Protein AF-D8PG49-F1 (afdb_monomer_lite)

Structure (mmCIF, N/CA/C/O backbone):
data_AF-D8PG49-F1
#
_entry.id   AF-D8PG49-F1
#
loop_
_atom_site.group_PDB
_atom_site.id
_atom_site.type_symbol
_atom_site.label_atom_id
_atom_site.label_alt_id
_atom_site.label_comp_id
_atom_site.label_asym_id
_atom_site.label_entity_id
_atom_site.label_seq_id
_atom_site.pdbx_PDB_ins_code
_atom_site.Cartn_x
_atom_site.Cartn_y
_atom_site.Cartn_z
_atom_site.occupancy
_atom_site.B_iso_or_equiv
_atom_site.auth_seq_id
_atom_site.auth_comp_id
_atom_site.auth_asym_id
_atom_site.auth_atom_id
_atom_site.pdbx_PDB_model_num
ATOM 1 N N . MET A 1 1 ? 15.898 -54.207 32.811 1.00 29.69 1 MET A N 1
ATOM 2 C CA . MET A 1 1 ? 17.331 -54.417 32.513 1.00 29.69 1 MET A CA 1
ATOM 3 C C . MET A 1 1 ? 17.549 -55.896 32.217 1.00 29.69 1 MET A C 1
ATOM 5 O O . MET A 1 1 ? 16.912 -56.678 32.914 1.00 29.69 1 MET A O 1
ATOM 9 N N . PRO A 1 2 ? 18.469 -56.284 31.320 1.00 46.81 2 PRO A N 1
ATOM 10 C CA . PRO A 1 2 ? 19.062 -55.470 30.257 1.00 46.81 2 PRO A CA 1
ATOM 11 C C . PRO A 1 2 ? 19.351 -56.267 28.953 1.00 46.81 2 PRO A C 1
ATOM 13 O O . PRO A 1 2 ? 18.958 -57.418 28.811 1.00 46.81 2 PRO A O 1
ATOM 16 N N . GLU A 1 3 ? 20.056 -55.586 28.048 1.00 36.44 3 GLU A N 1
ATOM 17 C CA . GLU A 1 3 ? 20.974 -56.108 27.024 1.00 36.44 3 GLU A CA 1
ATOM 18 C C . GLU A 1 3 ? 20.417 -56.816 25.783 1.00 36.44 3 GLU A C 1
ATOM 20 O O . GLU A 1 3 ? 20.127 -58.006 25.768 1.00 36.44 3 GLU A O 1
ATOM 25 N N . ASN A 1 4 ? 20.468 -56.089 24.664 1.00 38.06 4 ASN A N 1
ATOM 26 C CA . ASN A 1 4 ? 21.269 -56.596 23.555 1.00 38.06 4 ASN A CA 1
ATOM 27 C C . ASN A 1 4 ? 21.994 -55.425 22.872 1.00 38.06 4 ASN A C 1
ATOM 29 O O . ASN A 1 4 ? 21.486 -54.794 21.944 1.00 38.06 4 ASN A O 1
ATOM 33 N N . GLU A 1 5 ? 23.160 -55.091 23.422 1.00 40.66 5 GLU A N 1
ATOM 34 C CA . GLU A 1 5 ? 24.212 -54.372 22.712 1.00 40.66 5 GLU A CA 1
ATOM 35 C C . GLU A 1 5 ? 24.884 -55.303 21.679 1.00 40.66 5 GLU A C 1
ATOM 37 O O . GLU A 1 5 ? 24.758 -56.523 21.735 1.00 40.66 5 GLU A O 1
ATOM 42 N N . TYR A 1 6 ? 25.677 -54.696 20.795 1.00 41.16 6 TYR A N 1
ATOM 43 C CA . TYR A 1 6 ? 26.680 -55.316 19.920 1.00 41.16 6 TYR A CA 1
ATOM 44 C C . TYR A 1 6 ? 26.185 -55.932 18.603 1.00 41.16 6 TYR A C 1
ATOM 46 O O . TYR A 1 6 ? 26.089 -57.141 18.424 1.00 41.16 6 TYR A O 1
ATOM 54 N N . ASN A 1 7 ? 26.079 -55.073 17.585 1.00 38.53 7 ASN A N 1
ATOM 55 C CA . ASN A 1 7 ? 26.964 -55.270 16.432 1.00 38.53 7 ASN A CA 1
ATOM 56 C C . ASN A 1 7 ? 27.264 -53.946 15.719 1.00 38.53 7 ASN A C 1
ATOM 58 O O . ASN A 1 7 ? 26.751 -53.618 14.652 1.00 38.53 7 ASN A O 1
ATOM 62 N N . VAL A 1 8 ? 28.138 -53.175 16.359 1.00 43.28 8 VAL A N 1
ATOM 63 C CA . VAL A 1 8 ? 29.007 -52.220 15.681 1.00 43.28 8 VAL A CA 1
ATOM 64 C C . VAL A 1 8 ? 30.198 -52.984 15.098 1.00 43.28 8 VAL A C 1
ATOM 66 O O . VAL A 1 8 ? 30.872 -53.723 15.808 1.00 43.28 8 VAL A O 1
ATOM 69 N N . THR A 1 9 ? 30.519 -52.673 13.841 1.00 39.16 9 THR A N 1
ATOM 70 C CA . THR A 1 9 ? 31.827 -52.881 13.187 1.00 39.16 9 THR A CA 1
ATOM 71 C C . THR A 1 9 ? 32.054 -54.211 12.457 1.00 39.16 9 THR A C 1
ATOM 73 O O . THR A 1 9 ? 32.678 -55.127 12.974 1.00 39.16 9 THR A O 1
ATOM 76 N N . ALA A 1 10 ? 31.720 -54.238 11.162 1.00 40.62 10 ALA A N 1
ATOM 77 C CA . ALA A 1 10 ? 32.520 -54.958 10.165 1.00 40.62 10 ALA A CA 1
ATOM 78 C C . ALA A 1 10 ? 32.359 -54.337 8.763 1.00 40.62 10 ALA A C 1
ATOM 80 O O . ALA A 1 10 ? 31.563 -54.764 7.938 1.00 40.62 10 ALA A O 1
ATOM 81 N N . LEU A 1 11 ? 33.144 -53.283 8.529 1.00 43.88 11 LEU A N 1
ATOM 82 C CA . LEU A 1 11 ? 33.987 -53.123 7.338 1.00 43.88 11 LEU A CA 1
ATOM 83 C C . LEU A 1 11 ? 33.360 -53.439 5.967 1.00 43.88 11 LEU A C 1
ATOM 85 O O . LEU A 1 11 ? 33.759 -54.374 5.281 1.00 43.88 11 LEU A O 1
ATOM 89 N N . GLY A 1 12 ? 32.502 -52.537 5.496 1.00 37.47 12 GLY A N 1
ATOM 90 C CA . GLY A 1 12 ? 32.285 -52.300 4.069 1.00 37.47 12 GLY A CA 1
ATOM 91 C C . GLY A 1 12 ? 32.915 -50.972 3.659 1.00 37.47 12 GLY A C 1
ATOM 92 O O . GLY A 1 12 ? 32.223 -49.963 3.565 1.00 37.47 12 GLY A O 1
ATOM 93 N N . ARG A 1 13 ? 34.239 -50.946 3.450 1.00 58.00 13 ARG A N 1
ATOM 94 C CA . ARG A 1 13 ? 34.941 -49.821 2.807 1.00 58.00 13 ARG A CA 1
ATOM 95 C C . ARG A 1 13 ? 34.454 -49.716 1.359 1.00 58.00 13 ARG A C 1
ATOM 97 O O . ARG A 1 13 ? 35.063 -50.290 0.465 1.00 58.00 13 ARG A O 1
ATOM 104 N N . MET A 1 14 ? 33.382 -48.973 1.119 1.00 38.59 14 MET A N 1
ATOM 105 C CA . MET A 1 14 ? 33.038 -48.489 -0.215 1.00 38.59 14 MET A CA 1
ATOM 106 C C . MET A 1 14 ? 33.053 -46.973 -0.184 1.00 38.59 14 MET A C 1
ATOM 108 O O . MET A 1 14 ? 32.081 -46.310 0.156 1.00 38.59 14 MET A O 1
ATOM 112 N N . SER A 1 15 ? 34.250 -46.467 -0.481 1.00 48.47 15 SER A N 1
ATOM 113 C CA . SER A 1 15 ? 34.530 -45.220 -1.176 1.00 48.47 15 SER A CA 1
ATOM 114 C C . SER A 1 15 ? 33.275 -44.440 -1.560 1.00 48.47 15 SER A C 1
ATOM 116 O O . SER A 1 15 ? 32.739 -44.608 -2.656 1.00 48.47 15 SER A O 1
ATOM 118 N N . VAL A 1 16 ? 32.850 -43.527 -0.685 1.00 44.00 16 VAL A N 1
ATOM 119 C CA . VAL A 1 16 ? 32.060 -42.383 -1.130 1.00 44.00 16 VAL A CA 1
ATOM 120 C C . VAL A 1 16 ? 33.035 -41.523 -1.917 1.00 44.00 16 VAL A C 1
ATOM 122 O O . VAL A 1 16 ? 33.786 -40.710 -1.381 1.00 44.00 16 VAL A O 1
ATOM 125 N N . PHE A 1 17 ? 33.101 -41.852 -3.204 1.00 41.12 17 PHE A N 1
ATOM 126 C CA . PHE A 1 17 ? 33.765 -41.101 -4.244 1.00 41.12 17 PHE A CA 1
ATOM 127 C C . PHE A 1 17 ? 33.484 -39.623 -4.004 1.00 41.12 17 PHE A C 1
ATOM 129 O O . PHE A 1 17 ? 32.327 -39.211 -3.911 1.00 41.12 17 PHE A O 1
ATOM 136 N N . HIS A 1 18 ? 34.557 -38.841 -3.902 1.00 43.06 18 HIS A N 1
ATOM 137 C CA . HIS A 1 18 ? 34.507 -37.401 -4.059 1.00 43.06 18 HIS A CA 1
ATOM 138 C C . HIS A 1 18 ? 33.532 -37.061 -5.195 1.00 43.06 18 HIS A C 1
ATOM 140 O O . HIS A 1 18 ? 33.860 -37.249 -6.368 1.00 43.06 18 HIS A O 1
ATOM 146 N N . LEU A 1 19 ? 32.379 -36.470 -4.874 1.00 37.72 19 LEU A N 1
ATOM 147 C CA . LEU A 1 19 ? 31.719 -35.566 -5.808 1.00 37.72 19 LEU A CA 1
ATOM 148 C C . LEU A 1 19 ? 32.550 -34.278 -5.827 1.00 37.72 19 LEU A C 1
ATOM 150 O O . LEU A 1 19 ? 32.159 -33.212 -5.363 1.00 37.72 19 LEU A O 1
ATOM 154 N N . THR A 1 20 ? 33.751 -34.401 -6.393 1.00 43.06 20 THR A N 1
ATOM 155 C CA . THR A 1 20 ? 34.350 -33.318 -7.150 1.00 43.06 20 THR A CA 1
ATOM 156 C C . THR A 1 20 ? 33.349 -33.035 -8.260 1.00 43.06 20 THR A C 1
ATOM 158 O O . THR A 1 20 ? 33.280 -33.724 -9.278 1.00 43.06 20 THR A O 1
ATOM 161 N N . THR A 1 21 ? 32.475 -32.063 -7.999 1.00 44.91 21 THR A N 1
ATOM 162 C CA . THR A 1 21 ? 31.732 -31.359 -9.031 1.00 44.91 21 THR A CA 1
ATOM 163 C C . THR A 1 21 ? 32.772 -30.931 -10.046 1.00 44.91 21 THR A C 1
ATOM 165 O O . THR A 1 21 ? 33.519 -29.977 -9.822 1.00 44.91 21 THR A O 1
ATOM 168 N N . LYS A 1 22 ? 32.864 -31.702 -11.132 1.00 48.72 22 LYS A N 1
ATOM 169 C CA . LYS A 1 22 ? 33.692 -31.435 -12.297 1.00 48.72 22 LYS A CA 1
ATOM 170 C C . LYS A 1 22 ? 33.253 -30.074 -12.812 1.00 48.72 22 LYS A C 1
ATOM 172 O O . LYS A 1 22 ? 32.282 -29.949 -13.553 1.00 48.72 22 LYS A O 1
ATOM 177 N N . ARG A 1 23 ? 33.921 -29.034 -12.317 1.00 51.91 23 ARG A N 1
ATOM 178 C CA . ARG A 1 23 ? 33.682 -27.637 -12.651 1.00 51.91 23 ARG A CA 1
ATOM 179 C C . ARG A 1 23 ? 34.105 -27.502 -14.105 1.00 51.91 23 ARG A C 1
ATOM 181 O O . ARG A 1 23 ? 35.280 -27.325 -14.405 1.00 51.91 23 ARG A O 1
ATOM 188 N N . SER A 1 24 ? 33.155 -27.716 -15.012 1.00 49.94 24 SER A N 1
ATOM 189 C CA . SER A 1 24 ? 33.372 -27.620 -1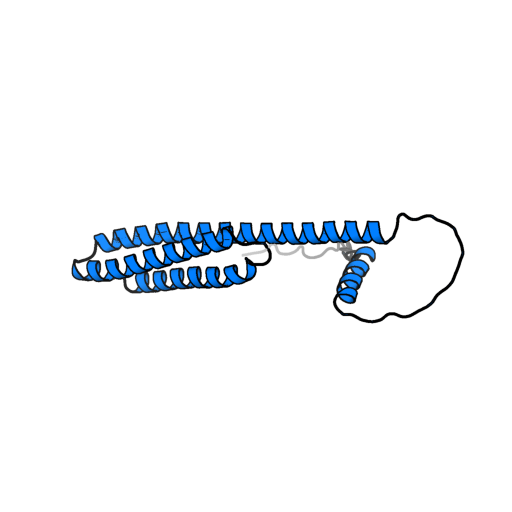6.450 1.00 49.94 24 SER A CA 1
ATOM 190 C C . SER A 1 24 ? 34.062 -26.283 -16.744 1.00 49.94 24 SER A C 1
ATOM 192 O O . SER A 1 24 ? 33.486 -25.237 -16.423 1.00 49.94 24 SER A O 1
ATOM 194 N N . PRO A 1 25 ? 35.267 -26.271 -17.348 1.00 51.34 25 PRO A N 1
ATOM 195 C CA . PRO A 1 25 ? 36.063 -25.048 -17.519 1.00 51.34 25 PRO A CA 1
ATOM 196 C C . PRO A 1 25 ? 35.318 -23.983 -18.335 1.00 51.34 25 PRO A C 1
ATOM 198 O O . PRO A 1 25 ? 35.522 -22.788 -18.153 1.00 51.34 25 PRO A O 1
ATOM 201 N N . ARG A 1 26 ? 34.357 -24.415 -19.157 1.00 54.69 26 ARG A N 1
ATOM 202 C CA . ARG A 1 26 ? 33.477 -23.570 -19.971 1.00 54.69 26 ARG A CA 1
ATOM 203 C C . ARG A 1 26 ? 32.661 -22.555 -19.158 1.00 54.69 26 ARG A C 1
ATOM 205 O O . ARG A 1 26 ? 32.458 -21.440 -19.618 1.00 54.69 26 ARG A O 1
ATOM 212 N N . MET A 1 27 ? 32.242 -22.907 -17.940 1.00 51.34 27 MET A N 1
ATOM 213 C CA . MET A 1 27 ? 31.383 -22.044 -17.110 1.00 51.34 27 MET A CA 1
ATOM 214 C C . MET A 1 27 ? 32.179 -21.126 -16.174 1.00 51.34 27 MET A C 1
ATOM 216 O O . MET A 1 27 ? 31.654 -20.110 -15.722 1.00 51.34 27 MET A O 1
ATOM 220 N N . ALA A 1 28 ? 33.437 -21.471 -15.879 1.00 46.19 28 ALA A N 1
ATOM 221 C CA . ALA A 1 28 ? 34.349 -20.596 -15.147 1.00 46.19 28 ALA A CA 1
ATOM 222 C C . ALA A 1 28 ? 34.841 -19.461 -16.056 1.00 46.19 28 ALA A C 1
ATOM 224 O O . ALA A 1 28 ? 34.741 -18.306 -15.668 1.00 46.19 28 ALA A O 1
ATOM 225 N N . VAL A 1 29 ? 35.230 -19.777 -17.299 1.00 53.44 29 VAL A N 1
ATOM 226 C CA . VAL A 1 29 ? 35.661 -18.789 -18.304 1.00 53.44 29 VAL A CA 1
ATOM 227 C C . VAL A 1 29 ? 34.563 -17.763 -18.594 1.00 53.44 29 VAL A C 1
ATOM 229 O O . VAL A 1 29 ? 34.834 -16.569 -18.568 1.00 53.44 29 VAL A O 1
ATOM 232 N N . ALA A 1 30 ? 33.309 -18.190 -18.779 1.00 50.03 30 ALA A N 1
ATOM 233 C CA . ALA A 1 30 ? 32.198 -17.265 -19.022 1.00 50.03 30 ALA A CA 1
ATOM 234 C C . ALA A 1 30 ? 31.962 -16.294 -17.848 1.00 50.03 30 ALA A C 1
ATOM 236 O O . ALA A 1 30 ? 31.718 -15.109 -18.059 1.00 50.03 30 ALA A O 1
ATOM 237 N N . ARG A 1 31 ? 32.095 -16.771 -16.602 1.00 52.56 31 ARG A N 1
ATOM 238 C CA . ARG A 1 31 ? 31.981 -15.925 -15.403 1.00 52.56 31 ARG A CA 1
ATOM 239 C C . ARG A 1 31 ? 33.155 -14.956 -15.273 1.00 52.56 31 ARG A C 1
ATOM 241 O O . ARG A 1 31 ? 32.936 -13.797 -14.944 1.00 52.56 31 ARG A O 1
ATOM 248 N N . THR A 1 32 ? 34.378 -15.396 -15.568 1.00 49.06 32 THR A N 1
ATOM 249 C CA . THR A 1 32 ? 35.563 -14.529 -15.527 1.00 49.06 32 THR A CA 1
ATOM 250 C C . THR A 1 32 ? 35.530 -13.470 -16.631 1.00 49.06 32 THR A C 1
ATOM 252 O O . THR A 1 32 ? 35.908 -12.337 -16.369 1.00 49.06 32 THR A O 1
ATOM 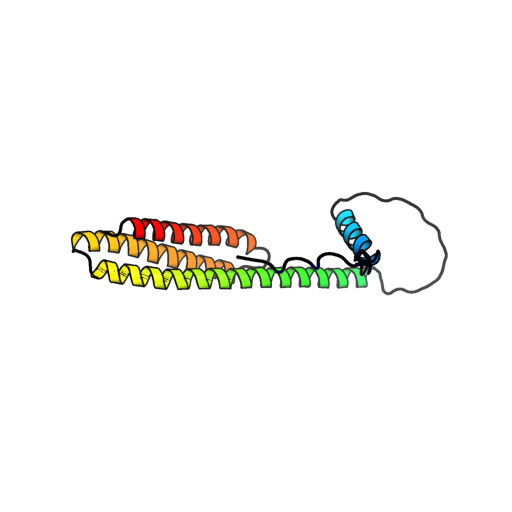255 N N . LEU A 1 33 ? 35.017 -13.783 -17.826 1.00 53.28 33 LEU A N 1
ATOM 256 C CA . LEU A 1 33 ? 34.887 -12.821 -18.930 1.00 53.28 33 LEU A CA 1
ATOM 257 C C . LEU A 1 33 ? 33.847 -11.730 -18.651 1.00 53.28 33 LEU A C 1
ATOM 259 O O . LEU A 1 33 ? 34.094 -10.567 -18.950 1.00 53.28 33 LEU A O 1
ATOM 263 N N . VAL A 1 34 ? 32.718 -12.077 -18.028 1.00 57.75 34 VAL A N 1
ATOM 264 C CA . VAL A 1 34 ? 31.714 -11.082 -17.615 1.00 57.75 34 VAL A CA 1
ATOM 265 C C . VAL A 1 34 ? 32.271 -10.171 -16.515 1.00 57.75 34 VAL A C 1
ATOM 267 O O . VAL A 1 34 ? 32.066 -8.963 -16.561 1.00 57.75 34 VAL A O 1
ATOM 270 N N . VAL A 1 35 ? 33.037 -10.718 -15.563 1.00 52.44 35 VAL A N 1
ATOM 271 C CA . VAL A 1 35 ? 33.686 -9.926 -14.501 1.00 52.44 35 VAL A CA 1
ATOM 272 C C . VAL A 1 35 ? 34.815 -9.042 -15.056 1.00 52.44 35 VAL A C 1
ATOM 274 O O . VAL A 1 35 ? 34.925 -7.887 -14.655 1.00 52.44 35 VAL A O 1
ATOM 277 N N . LEU A 1 36 ? 35.599 -9.534 -16.021 1.00 49.38 36 LEU A N 1
ATOM 278 C CA . LEU A 1 36 ? 36.643 -8.762 -16.713 1.00 49.38 36 LEU A CA 1
ATOM 279 C C . LEU A 1 36 ? 36.077 -7.652 -17.606 1.00 49.38 36 LEU A C 1
ATOM 281 O O . LEU A 1 36 ? 36.727 -6.631 -17.791 1.00 49.38 36 LEU A O 1
ATOM 285 N N . TYR A 1 37 ? 34.873 -7.825 -18.151 1.00 55.84 37 TYR A N 1
ATOM 286 C CA . TYR A 1 37 ? 34.222 -6.784 -18.948 1.00 55.84 37 TYR A CA 1
ATOM 287 C C . TYR A 1 37 ? 33.654 -5.649 -18.079 1.00 55.84 37 TYR A C 1
ATOM 289 O O . TYR A 1 37 ? 33.624 -4.499 -18.505 1.00 55.84 37 TYR A O 1
ATOM 297 N N . ILE A 1 38 ? 33.241 -5.954 -16.843 1.00 58.16 38 ILE A N 1
ATOM 298 C CA . ILE A 1 38 ? 32.717 -4.963 -15.887 1.00 58.16 38 ILE A CA 1
ATOM 299 C C . ILE A 1 38 ? 33.856 -4.182 -15.202 1.00 58.16 38 ILE A C 1
ATOM 301 O O . ILE A 1 38 ? 33.703 -2.995 -14.923 1.00 58.16 38 ILE A O 1
ATOM 305 N N . LEU A 1 39 ? 35.011 -4.812 -14.965 1.00 51.12 39 LEU A N 1
ATOM 306 C CA . LEU A 1 39 ? 36.224 -4.147 -14.479 1.00 51.12 39 LEU A CA 1
ATOM 307 C C . LEU A 1 39 ? 37.161 -3.857 -15.653 1.00 51.12 39 LEU A C 1
ATOM 309 O O . LEU A 1 39 ? 38.052 -4.650 -15.941 1.00 51.12 39 LEU A O 1
ATOM 313 N N . GLY A 1 40 ? 36.943 -2.726 -16.327 1.00 59.91 40 GLY A N 1
ATOM 314 C CA . GLY A 1 40 ? 37.737 -2.295 -17.478 1.00 59.91 40 GLY A CA 1
ATOM 315 C C . GLY A 1 40 ? 39.243 -2.453 -17.253 1.00 59.91 40 GLY A C 1
ATOM 316 O O . GLY A 1 40 ? 39.846 -1.695 -16.496 1.00 59.91 40 GLY A O 1
ATOM 317 N N . LEU A 1 41 ? 39.853 -3.432 -17.922 1.00 50.66 41 LEU A N 1
ATOM 318 C CA . LEU A 1 41 ? 41.298 -3.607 -17.931 1.00 50.66 41 LEU A CA 1
ATOM 319 C C . LEU A 1 41 ? 41.778 -4.006 -19.328 1.00 50.66 41 LEU A C 1
ATOM 321 O O . LEU A 1 41 ? 41.415 -5.042 -19.883 1.00 50.66 41 LEU A O 1
ATOM 325 N N . SER A 1 42 ? 42.601 -3.121 -19.873 1.00 53.28 42 SER A N 1
ATOM 326 C CA . SER A 1 42 ? 43.315 -3.187 -21.139 1.00 53.28 42 SER A CA 1
ATOM 327 C C . SER A 1 42 ? 44.122 -4.481 -21.278 1.00 53.28 42 SER A C 1
ATOM 329 O O . SER A 1 42 ? 45.015 -4.736 -20.473 1.00 53.28 42 SER A O 1
ATOM 331 N N . LEU A 1 43 ? 43.873 -5.262 -22.332 1.00 55.00 43 LEU A N 1
ATOM 332 C CA . LEU A 1 43 ? 44.740 -6.377 -22.718 1.00 55.00 43 LEU A CA 1
ATOM 333 C C . LEU A 1 43 ? 45.263 -6.142 -24.139 1.00 55.00 43 LEU A C 1
ATOM 335 O O . LEU A 1 43 ? 44.546 -6.302 -25.124 1.00 55.00 43 LEU A O 1
ATOM 339 N N . THR A 1 44 ? 46.515 -5.705 -24.228 1.00 56.72 44 THR A N 1
ATOM 340 C CA . THR A 1 44 ? 47.294 -5.607 -25.466 1.00 56.72 44 THR A CA 1
ATOM 341 C C . THR A 1 44 ? 47.947 -6.955 -25.784 1.00 56.72 44 THR A C 1
ATOM 343 O O . THR A 1 44 ? 48.391 -7.617 -24.851 1.00 56.72 44 THR A O 1
ATOM 346 N N . LEU A 1 45 ? 48.012 -7.325 -27.081 1.00 49.06 45 LEU A N 1
ATOM 347 C CA . LEU A 1 45 ? 48.981 -8.211 -27.794 1.00 49.06 45 LEU A CA 1
ATOM 348 C C . LEU A 1 45 ? 48.293 -9.038 -28.916 1.00 49.06 45 LEU A C 1
ATOM 350 O O . LEU A 1 45 ? 47.117 -9.365 -28.796 1.00 49.06 45 LEU A O 1
ATOM 354 N N . PRO A 1 46 ? 49.011 -9.474 -29.974 1.00 46.75 46 PRO A N 1
ATOM 355 C CA . PRO A 1 46 ? 49.544 -8.688 -31.086 1.00 46.75 46 PRO A CA 1
ATOM 356 C C . PRO A 1 46 ? 48.975 -9.153 -32.450 1.00 46.75 46 PRO A C 1
ATOM 358 O O . PRO A 1 46 ? 48.485 -10.268 -32.619 1.00 46.75 46 PRO A O 1
ATOM 361 N N . LEU A 1 47 ? 49.090 -8.287 -33.457 1.00 44.50 47 LEU A N 1
ATOM 362 C CA . LEU A 1 47 ? 48.727 -8.544 -34.851 1.00 44.50 47 LEU A CA 1
ATOM 363 C C . LEU A 1 47 ? 49.572 -9.685 -35.453 1.00 44.50 47 LEU A C 1
ATOM 365 O O . LEU A 1 47 ? 50.795 -9.573 -35.531 1.00 44.50 47 LEU A O 1
ATOM 369 N N . ARG A 1 48 ? 48.929 -10.745 -35.959 1.00 40.25 48 ARG A N 1
ATOM 370 C CA . ARG A 1 48 ? 49.547 -11.665 -36.922 1.00 40.25 48 ARG A CA 1
ATOM 371 C C . ARG A 1 48 ? 48.572 -11.944 -38.062 1.00 40.25 48 ARG A C 1
ATOM 373 O O . ARG A 1 48 ? 47.539 -12.577 -37.879 1.00 40.25 48 ARG A O 1
ATOM 380 N N . ALA A 1 49 ? 48.917 -11.404 -39.227 1.00 52.22 49 ALA A N 1
ATOM 381 C CA . ALA A 1 49 ? 48.184 -11.548 -40.470 1.00 52.22 49 ALA A CA 1
ATOM 382 C C . ALA A 1 49 ? 48.279 -12.980 -41.009 1.00 52.22 49 ALA A C 1
ATOM 384 O O . ALA A 1 49 ? 49.377 -13.514 -41.169 1.00 52.22 49 ALA A O 1
ATOM 385 N N . THR A 1 50 ? 47.134 -13.542 -41.383 1.00 39.38 50 THR A N 1
ATOM 386 C CA . THR A 1 50 ? 47.026 -14.481 -42.503 1.00 39.38 50 THR A CA 1
ATOM 387 C C . THR A 1 50 ? 45.805 -14.088 -43.319 1.00 39.38 50 THR A C 1
ATOM 389 O O . THR A 1 50 ? 44.680 -14.125 -42.821 1.00 39.38 50 THR A O 1
ATOM 392 N N . ALA A 1 51 ? 46.059 -13.668 -44.556 1.00 48.44 51 ALA A N 1
ATOM 393 C CA . ALA A 1 51 ? 45.051 -13.423 -45.567 1.00 48.44 51 ALA A CA 1
ATOM 394 C C . ALA A 1 51 ? 44.280 -14.720 -45.844 1.00 48.44 51 ALA A C 1
ATOM 396 O O . ALA A 1 51 ? 44.865 -15.755 -46.157 1.00 48.44 51 ALA A O 1
ATOM 397 N N . GLY A 1 52 ? 42.966 -14.631 -45.706 1.00 34.72 52 GLY A N 1
ATOM 398 C CA . GLY A 1 52 ? 42.001 -15.663 -46.034 1.00 34.72 52 GLY A CA 1
ATOM 399 C C . GLY A 1 52 ? 40.659 -14.966 -46.136 1.00 34.72 52 GLY A C 1
ATOM 400 O O . GLY A 1 52 ? 40.027 -14.683 -45.123 1.00 34.72 52 GLY A O 1
ATOM 401 N N . ASP A 1 53 ? 40.310 -14.606 -47.365 1.00 46.59 53 ASP A N 1
ATOM 402 C CA . ASP A 1 53 ? 39.035 -14.033 -47.766 1.00 46.59 53 ASP A CA 1
ATOM 403 C C . ASP A 1 53 ? 37.885 -14.938 -47.292 1.00 46.59 53 ASP A C 1
ATOM 405 O O . ASP A 1 53 ? 37.625 -16.013 -47.831 1.00 46.59 53 ASP A O 1
ATOM 409 N N . GLN A 1 54 ? 37.248 -14.532 -46.199 1.00 38.59 54 GLN A N 1
ATOM 410 C CA . GLN A 1 54 ? 35.976 -15.050 -45.724 1.00 38.59 54 GLN A CA 1
ATOM 411 C C . GLN A 1 54 ? 35.116 -13.816 -45.510 1.00 38.59 54 GLN A C 1
ATOM 413 O O . GLN A 1 54 ? 35.246 -13.124 -44.499 1.00 38.59 54 GLN A O 1
ATOM 418 N N . SER A 1 55 ? 34.262 -13.522 -46.485 1.00 50.88 55 SER A N 1
ATOM 419 C CA . SER A 1 55 ? 33.216 -12.514 -46.380 1.00 50.88 55 SER A CA 1
ATOM 420 C C . SER A 1 55 ? 32.270 -12.896 -45.231 1.00 50.88 55 SER A C 1
ATOM 422 O O . SER A 1 55 ? 31.263 -13.576 -45.417 1.00 50.88 55 SER A O 1
ATOM 424 N N . GLN A 1 56 ? 32.633 -12.520 -44.003 1.00 47.94 56 GLN A N 1
ATOM 425 C CA . GLN A 1 56 ? 31.744 -12.581 -42.855 1.00 47.94 56 GLN A CA 1
ATOM 426 C C . GLN A 1 56 ? 30.688 -11.482 -43.024 1.00 47.94 56 GLN A C 1
ATOM 428 O O . GLN A 1 56 ? 31.057 -10.350 -43.348 1.00 47.94 56 GLN A O 1
ATOM 433 N N . PRO A 1 57 ? 29.390 -11.762 -42.794 1.00 46.19 57 PRO A N 1
ATOM 434 C CA . PRO A 1 57 ? 28.410 -10.691 -42.675 1.00 46.19 57 PRO A CA 1
ATOM 435 C C . PRO A 1 57 ? 28.905 -9.729 -41.594 1.00 46.19 57 PRO A C 1
ATOM 437 O O . PRO A 1 57 ? 29.409 -10.174 -40.558 1.00 46.19 57 PRO A O 1
ATOM 440 N N . SER A 1 58 ? 28.837 -8.434 -41.899 1.00 47.81 58 SER A N 1
ATOM 441 C CA . SER A 1 58 ? 29.541 -7.372 -41.188 1.00 47.81 58 SER A CA 1
ATOM 442 C C . SER A 1 58 ? 29.457 -7.543 -39.664 1.00 47.81 58 SER A C 1
ATOM 444 O O . SER A 1 58 ? 28.398 -7.815 -39.092 1.00 47.81 58 SER A O 1
ATOM 446 N N . THR A 1 59 ? 30.589 -7.391 -38.976 1.00 61.72 59 THR A N 1
ATOM 447 C CA . THR A 1 59 ? 30.667 -7.359 -37.505 1.00 61.72 59 THR A CA 1
ATOM 448 C C . THR A 1 59 ? 29.653 -6.382 -36.897 1.00 61.72 59 THR A C 1
ATOM 450 O O . THR A 1 59 ? 29.158 -6.616 -35.796 1.00 61.72 59 THR A O 1
ATOM 453 N N . THR A 1 60 ? 29.265 -5.348 -37.645 1.00 64.06 60 THR A N 1
ATOM 454 C CA . THR A 1 60 ? 28.212 -4.385 -37.315 1.00 64.06 60 THR A CA 1
ATOM 455 C C . THR A 1 60 ? 26.820 -5.017 -37.216 1.00 64.06 60 THR A C 1
ATOM 457 O O . THR A 1 60 ? 26.140 -4.790 -36.219 1.00 64.06 60 THR A O 1
ATOM 460 N N . ASP A 1 61 ? 26.396 -5.859 -38.163 1.00 68.25 61 ASP A N 1
ATOM 461 C CA . ASP A 1 61 ? 25.056 -6.474 -38.136 1.00 68.25 61 ASP A CA 1
ATOM 462 C C . ASP A 1 61 ? 24.879 -7.441 -36.957 1.00 68.25 61 ASP A C 1
ATOM 464 O O . ASP A 1 61 ? 23.810 -7.504 -36.341 1.00 68.25 61 ASP A O 1
ATOM 468 N N . ARG A 1 62 ? 25.941 -8.183 -36.607 1.00 65.81 62 ARG A N 1
ATOM 469 C CA . ARG A 1 62 ? 25.936 -9.094 -35.452 1.00 65.81 62 ARG A CA 1
ATOM 470 C C . ARG A 1 62 ? 25.871 -8.313 -34.137 1.00 65.81 62 ARG A C 1
ATOM 472 O O . ARG A 1 62 ? 25.008 -8.604 -33.320 1.00 65.81 62 ARG A O 1
ATOM 479 N N . VAL A 1 63 ? 26.697 -7.278 -33.969 1.00 69.06 63 VAL A N 1
ATOM 480 C CA . VAL A 1 63 ? 26.685 -6.448 -32.751 1.00 69.06 63 VAL A CA 1
ATOM 481 C C . VAL A 1 63 ? 25.359 -5.693 -32.593 1.00 69.06 63 VAL A C 1
ATOM 483 O O . VAL A 1 63 ? 24.838 -5.628 -31.482 1.00 69.06 63 VAL A O 1
ATOM 486 N N . ILE A 1 64 ? 24.765 -5.170 -33.674 1.00 77.12 64 ILE A N 1
ATOM 487 C CA . ILE A 1 64 ? 23.446 -4.507 -33.636 1.00 77.12 64 ILE A CA 1
ATOM 488 C C . ILE A 1 64 ? 22.351 -5.485 -33.183 1.00 77.12 64 ILE A C 1
ATOM 490 O O . ILE A 1 64 ? 21.502 -5.116 -32.371 1.00 77.12 64 ILE A O 1
ATOM 494 N N . ARG A 1 65 ? 22.357 -6.728 -33.684 1.00 78.75 65 ARG A N 1
ATOM 495 C CA . ARG A 1 65 ? 21.389 -7.759 -33.280 1.00 78.75 65 ARG A CA 1
ATOM 496 C C . ARG A 1 65 ? 21.584 -8.183 -31.827 1.00 78.75 65 ARG A C 1
ATOM 498 O O . ARG A 1 65 ? 20.625 -8.131 -31.064 1.00 78.75 65 ARG A O 1
ATOM 505 N N . ASP A 1 66 ? 22.809 -8.514 -31.440 1.00 78.12 66 ASP A N 1
ATOM 506 C CA . ASP A 1 66 ? 23.125 -8.959 -30.081 1.00 78.12 66 ASP A CA 1
ATOM 507 C C . ASP A 1 66 ? 22.810 -7.843 -29.058 1.00 78.12 66 ASP A C 1
ATOM 509 O O . ASP A 1 66 ? 22.288 -8.104 -27.974 1.00 78.12 66 ASP A O 1
ATOM 513 N N . THR A 1 67 ? 23.020 -6.572 -29.431 1.00 76.50 67 THR A N 1
ATOM 514 C CA . THR A 1 67 ? 22.622 -5.406 -28.619 1.00 76.50 67 THR A CA 1
ATOM 515 C C . THR A 1 67 ? 21.102 -5.300 -28.485 1.00 76.50 67 THR A C 1
ATOM 517 O O . THR A 1 67 ? 20.608 -5.061 -27.384 1.00 76.50 67 THR A O 1
ATOM 520 N N . LYS A 1 68 ? 20.336 -5.496 -29.569 1.00 84.12 68 LYS A N 1
ATOM 521 C CA . LYS A 1 68 ? 18.863 -5.508 -29.507 1.00 84.12 68 LYS A CA 1
ATOM 522 C C . LYS A 1 68 ? 18.353 -6.625 -28.602 1.00 84.12 68 LYS A C 1
ATOM 524 O O . LYS A 1 68 ? 17.501 -6.368 -27.760 1.00 84.12 68 LYS A O 1
ATOM 529 N N . GLU A 1 69 ? 18.897 -7.830 -28.731 1.00 86.19 69 GLU A N 1
ATOM 530 C CA . GLU A 1 69 ? 18.527 -8.971 -27.888 1.00 86.19 69 GLU A CA 1
ATOM 531 C C . GLU A 1 69 ? 18.827 -8.701 -26.407 1.00 86.19 69 GLU A C 1
ATOM 533 O O . GLU A 1 69 ? 17.968 -8.928 -25.556 1.00 86.19 69 GLU A O 1
ATOM 538 N N . ALA A 1 70 ? 19.997 -8.140 -26.089 1.00 81.31 70 ALA A N 1
ATOM 539 C CA . ALA A 1 70 ? 20.365 -7.786 -24.718 1.00 81.31 70 ALA A CA 1
ATOM 540 C C . ALA A 1 70 ? 19.479 -6.672 -24.127 1.00 81.31 70 ALA A C 1
ATOM 542 O O . ALA A 1 70 ? 19.071 -6.748 -22.961 1.00 81.31 70 ALA A O 1
ATOM 543 N N . VAL A 1 71 ? 19.152 -5.645 -24.920 1.00 84.62 71 VAL A N 1
ATOM 544 C CA . VAL A 1 71 ? 18.253 -4.553 -24.508 1.00 84.62 71 VAL A CA 1
ATOM 545 C C . VAL A 1 71 ? 16.838 -5.078 -24.275 1.00 84.62 71 VAL A C 1
ATOM 547 O O . VAL A 1 71 ? 16.240 -4.768 -23.243 1.00 84.62 71 VAL A O 1
ATOM 550 N N . GLU A 1 72 ? 16.318 -5.912 -25.175 1.00 86.94 72 GLU A N 1
ATOM 551 C CA . GLU A 1 72 ? 15.003 -6.532 -25.010 1.00 86.94 72 GLU A CA 1
ATOM 552 C C . GLU A 1 72 ? 14.974 -7.468 -23.798 1.00 86.94 72 GLU A C 1
ATOM 554 O O . GLU A 1 72 ? 14.067 -7.362 -22.977 1.00 86.94 72 GLU A O 1
ATOM 559 N N . ALA A 1 73 ? 15.992 -8.309 -23.597 1.00 87.06 73 ALA A N 1
ATOM 560 C CA . ALA A 1 73 ? 16.082 -9.177 -22.422 1.00 87.06 73 ALA A CA 1
ATOM 561 C C . ALA A 1 73 ? 16.093 -8.372 -21.112 1.00 87.06 73 ALA A C 1
ATOM 563 O O . ALA A 1 73 ? 15.365 -8.695 -20.171 1.00 87.06 73 ALA A O 1
ATOM 564 N N . THR A 1 74 ? 16.855 -7.277 -21.063 1.00 86.31 74 THR A N 1
ATOM 565 C CA . THR A 1 74 ? 16.905 -6.382 -19.895 1.00 86.31 74 THR A CA 1
ATOM 566 C C . THR A 1 74 ? 15.558 -5.701 -19.658 1.00 86.31 74 THR A C 1
ATOM 568 O O . THR A 1 74 ? 15.102 -5.590 -18.516 1.00 86.31 74 THR A O 1
ATOM 571 N N . LYS A 1 75 ? 14.878 -5.278 -20.729 1.00 88.75 75 LYS A N 1
ATOM 572 C CA . LYS A 1 75 ? 13.542 -4.683 -20.656 1.00 88.75 75 LYS A CA 1
ATOM 573 C C . LYS A 1 75 ? 12.519 -5.688 -20.132 1.00 88.75 75 LYS A C 1
ATOM 575 O O . LYS A 1 75 ? 11.803 -5.360 -19.191 1.00 88.75 75 LYS A O 1
ATOM 580 N N . GLN A 1 76 ? 12.484 -6.902 -20.679 1.00 89.06 76 GLN A N 1
ATOM 581 C CA . GLN A 1 76 ? 11.577 -7.967 -20.241 1.00 89.06 76 GLN A CA 1
ATOM 582 C C . GLN A 1 76 ? 11.815 -8.347 -18.778 1.00 89.06 76 GLN A C 1
ATOM 584 O O . GLN A 1 76 ? 10.867 -8.384 -17.995 1.00 89.06 76 GLN A O 1
ATOM 589 N N . TYR A 1 77 ? 13.077 -8.526 -18.378 1.00 85.69 77 TYR A N 1
ATOM 590 C CA . TYR A 1 77 ? 13.439 -8.770 -16.981 1.00 85.69 77 TYR A CA 1
ATOM 591 C C . TYR A 1 77 ? 12.927 -7.653 -16.062 1.00 85.69 77 TYR A C 1
ATOM 593 O O . TYR A 1 77 ? 12.309 -7.908 -15.030 1.00 85.69 77 TYR A O 1
ATOM 601 N N . THR A 1 78 ? 13.120 -6.399 -16.467 1.00 90.44 78 THR A N 1
ATOM 602 C CA . THR A 1 78 ? 12.671 -5.238 -15.694 1.00 90.44 78 THR A CA 1
ATOM 603 C C . THR A 1 78 ? 11.144 -5.177 -15.571 1.00 90.44 78 THR A C 1
ATOM 605 O O . THR A 1 78 ? 10.620 -4.900 -14.492 1.00 90.44 78 THR A O 1
ATOM 608 N N . LEU A 1 79 ? 10.415 -5.479 -16.649 1.00 91.56 79 LEU A N 1
ATOM 609 C CA . LEU A 1 79 ? 8.951 -5.548 -16.642 1.00 91.56 79 LEU A CA 1
ATOM 610 C C . LEU A 1 79 ? 8.435 -6.681 -15.744 1.00 91.56 79 LEU A C 1
ATOM 612 O O . LEU A 1 79 ? 7.480 -6.478 -14.999 1.00 91.56 79 LEU A O 1
ATOM 616 N N . GLN A 1 80 ? 9.094 -7.841 -15.751 1.00 93.69 80 GLN A N 1
ATOM 617 C CA . GLN A 1 80 ? 8.753 -8.958 -14.868 1.00 93.69 80 GLN A CA 1
ATOM 618 C C . GLN A 1 80 ? 8.944 -8.598 -13.386 1.00 93.69 80 GLN A C 1
ATOM 620 O O . GLN A 1 80 ? 8.094 -8.919 -12.550 1.00 93.69 80 GLN A O 1
ATOM 625 N N . GLN A 1 81 ? 10.037 -7.908 -13.052 1.00 93.62 81 GLN A N 1
ATOM 626 C CA . GLN A 1 81 ? 10.300 -7.447 -11.686 1.00 93.62 81 GLN A CA 1
ATOM 627 C C . GLN A 1 81 ? 9.249 -6.436 -11.224 1.00 93.62 81 GLN A C 1
ATOM 629 O O . GLN A 1 81 ? 8.723 -6.552 -10.116 1.00 93.62 81 GLN A O 1
ATOM 634 N N . LYS A 1 82 ? 8.894 -5.489 -12.097 1.00 94.25 82 LYS A N 1
ATOM 635 C CA . LYS A 1 82 ? 7.820 -4.526 -11.852 1.00 94.25 82 LYS A CA 1
ATOM 636 C C . LYS A 1 82 ? 6.478 -5.223 -11.607 1.00 94.25 82 LYS A C 1
ATOM 638 O O . LYS A 1 82 ? 5.789 -4.893 -10.649 1.00 94.25 82 LYS A O 1
ATOM 643 N N . GLU A 1 83 ? 6.119 -6.204 -12.431 1.00 94.69 83 GLU A N 1
ATOM 644 C CA . GLU A 1 83 ? 4.859 -6.944 -12.296 1.00 94.69 83 GLU A CA 1
ATOM 645 C C . GLU A 1 83 ? 4.801 -7.760 -10.997 1.00 94.69 83 GLU A C 1
ATOM 647 O O . GLU A 1 83 ? 3.779 -7.788 -10.311 1.00 94.69 83 GLU A O 1
ATOM 652 N N . THR A 1 84 ? 5.913 -8.393 -10.623 1.00 95.94 84 THR A N 1
ATOM 653 C CA . THR A 1 84 ? 6.026 -9.133 -9.357 1.00 95.94 84 THR A CA 1
ATOM 654 C C . THR A 1 84 ? 5.842 -8.198 -8.165 1.00 95.94 84 THR A C 1
ATOM 656 O O . THR A 1 84 ? 5.077 -8.499 -7.249 1.00 95.94 84 THR A O 1
ATOM 659 N N . PHE A 1 85 ? 6.492 -7.033 -8.205 1.00 95.50 85 PHE A N 1
ATOM 660 C CA . PHE A 1 85 ? 6.342 -5.996 -7.191 1.00 95.50 85 PHE A CA 1
ATOM 661 C C . PHE A 1 85 ? 4.897 -5.490 -7.098 1.00 95.50 85 PHE A C 1
ATOM 663 O O . PHE A 1 85 ? 4.329 -5.458 -6.008 1.00 95.50 85 PHE A O 1
ATOM 670 N N . ARG A 1 86 ? 4.272 -5.179 -8.240 1.00 96.12 86 ARG A N 1
ATOM 671 C CA . ARG A 1 86 ? 2.876 -4.732 -8.318 1.00 96.12 86 ARG A CA 1
ATOM 672 C C . ARG A 1 86 ? 1.931 -5.716 -7.639 1.00 96.12 86 ARG A C 1
ATOM 674 O O . ARG A 1 86 ? 1.117 -5.309 -6.816 1.00 96.12 86 ARG A O 1
ATOM 681 N N . LYS A 1 87 ? 2.044 -7.009 -7.960 1.00 97.69 87 LYS A N 1
ATOM 682 C CA . LYS A 1 87 ? 1.203 -8.055 -7.357 1.00 97.69 87 LYS A CA 1
ATOM 683 C C . LYS A 1 87 ? 1.403 -8.157 -5.848 1.00 97.69 87 LYS A C 1
ATOM 685 O O . LYS A 1 87 ? 0.421 -8.306 -5.128 1.00 97.69 87 LYS A O 1
ATOM 690 N N . ALA A 1 88 ? 2.647 -8.066 -5.379 1.00 97.38 88 ALA A N 1
ATOM 691 C CA . ALA A 1 88 ? 2.950 -8.109 -3.953 1.00 97.38 88 ALA A CA 1
ATOM 692 C C . ALA A 1 88 ? 2.298 -6.934 -3.210 1.00 97.38 88 ALA A C 1
ATOM 694 O O . ALA A 1 88 ? 1.577 -7.145 -2.241 1.00 97.38 88 ALA A O 1
ATOM 695 N N . VAL A 1 89 ? 2.466 -5.708 -3.713 1.00 97.50 89 VAL A N 1
ATOM 696 C CA . VAL A 1 89 ? 1.842 -4.515 -3.124 1.00 97.50 89 VAL A CA 1
ATOM 697 C C . VAL A 1 89 ? 0.317 -4.592 -3.190 1.00 97.50 89 VAL A C 1
ATOM 699 O O . VAL A 1 89 ? -0.356 -4.281 -2.213 1.00 97.50 89 VAL A O 1
ATOM 702 N N . GLN A 1 90 ? -0.252 -5.048 -4.308 1.00 98.06 90 GLN A N 1
ATOM 703 C CA . GLN A 1 90 ? -1.699 -5.211 -4.441 1.00 98.06 90 GLN A CA 1
ATOM 704 C C . GLN A 1 90 ? -2.260 -6.189 -3.396 1.00 98.06 90 GLN A C 1
ATOM 706 O O . GLN A 1 90 ? -3.311 -5.924 -2.814 1.00 98.06 90 GLN A O 1
ATOM 711 N N . ALA A 1 91 ? -1.559 -7.298 -3.138 1.00 98.12 91 ALA A N 1
ATOM 712 C CA . ALA A 1 91 ? -1.940 -8.255 -2.103 1.00 98.12 91 ALA A CA 1
ATOM 713 C C . ALA A 1 91 ? -1.866 -7.635 -0.699 1.00 98.12 91 ALA A C 1
ATOM 715 O O . ALA A 1 91 ? -2.798 -7.787 0.085 1.00 98.12 91 ALA A O 1
ATOM 716 N N . GLU A 1 92 ? -0.808 -6.878 -0.412 1.00 96.88 92 GLU A N 1
ATOM 717 C CA . GLU A 1 92 ? -0.634 -6.165 0.858 1.00 96.88 92 GLU A CA 1
ATOM 718 C C . GLU A 1 92 ? -1.745 -5.129 1.094 1.00 96.88 92 GLU A C 1
ATOM 720 O O . GLU A 1 92 ? -2.335 -5.085 2.171 1.00 96.88 92 GLU A O 1
ATOM 725 N N . LEU A 1 93 ? -2.107 -4.334 0.081 1.00 98.00 93 LEU A N 1
ATOM 726 C CA . LEU A 1 93 ? -3.210 -3.371 0.185 1.00 98.00 93 LEU A CA 1
ATOM 727 C C . LEU A 1 93 ? -4.571 -4.058 0.367 1.00 98.00 93 LEU A C 1
ATOM 729 O O . LEU A 1 93 ? -5.425 -3.548 1.096 1.00 98.00 93 LEU A O 1
ATOM 733 N N . ALA A 1 94 ? -4.777 -5.217 -0.261 1.00 98.12 94 ALA A N 1
ATOM 734 C CA . ALA A 1 94 ? -5.983 -6.017 -0.065 1.00 98.12 94 ALA A CA 1
ATOM 735 C C . ALA A 1 94 ? -6.058 -6.591 1.360 1.00 98.12 94 ALA A C 1
ATOM 737 O O . ALA A 1 94 ? -7.106 -6.517 1.999 1.00 98.12 94 ALA A O 1
ATOM 738 N N . GLU A 1 95 ? -4.947 -7.101 1.893 1.00 97.62 95 GLU A N 1
ATOM 739 C CA . GLU A 1 95 ? -4.865 -7.567 3.279 1.00 97.62 95 GLU A CA 1
ATOM 740 C C . GLU A 1 95 ? -5.130 -6.424 4.269 1.00 97.62 95 GLU A C 1
ATOM 742 O O . GLU A 1 95 ? -5.905 -6.573 5.217 1.00 97.62 95 GLU A O 1
ATOM 747 N N . MET A 1 96 ? -4.543 -5.252 4.020 1.00 97.75 96 MET A N 1
ATOM 748 C CA . MET A 1 96 ? -4.780 -4.055 4.823 1.00 97.75 96 MET A CA 1
ATOM 749 C C . MET A 1 96 ? -6.248 -3.628 4.798 1.00 97.75 96 MET A C 1
ATOM 751 O O . MET A 1 96 ? -6.788 -3.274 5.843 1.00 97.75 96 MET A O 1
ATOM 755 N N . GLN A 1 97 ? -6.930 -3.723 3.654 1.00 97.94 97 GLN A N 1
ATOM 756 C CA . GLN A 1 97 ? -8.362 -3.432 3.573 1.00 97.94 97 GLN A CA 1
ATOM 757 C C . GLN A 1 97 ? -9.191 -4.343 4.488 1.00 97.94 97 GLN A C 1
ATOM 759 O O . GLN A 1 97 ? -10.107 -3.864 5.161 1.00 97.94 97 GLN A O 1
ATOM 764 N N . VAL A 1 98 ? -8.882 -5.642 4.521 1.00 98.12 98 VAL A N 1
ATOM 765 C CA . VAL A 1 98 ? -9.569 -6.601 5.401 1.00 98.12 98 VAL A CA 1
ATOM 766 C C . VAL A 1 98 ? -9.339 -6.228 6.864 1.00 98.12 98 VAL A C 1
ATOM 768 O O . VAL A 1 98 ? -10.293 -6.106 7.631 1.00 98.12 98 VAL A O 1
ATOM 771 N N . LYS A 1 99 ? -8.087 -5.957 7.232 1.00 96.56 99 LYS A N 1
ATOM 772 C CA . LYS A 1 99 ? -7.698 -5.554 8.588 1.00 96.56 99 LYS A CA 1
ATOM 773 C C . LYS A 1 99 ? -8.364 -4.249 9.043 1.00 96.56 99 LYS A C 1
ATOM 775 O O . LYS A 1 99 ? -8.853 -4.168 10.168 1.00 96.56 99 LYS A O 1
ATOM 780 N N . ILE A 1 100 ? -8.431 -3.240 8.174 1.00 96.00 100 ILE A N 1
ATOM 781 C CA . ILE A 1 100 ? -9.133 -1.975 8.446 1.00 96.00 100 ILE A CA 1
ATOM 782 C C . ILE A 1 100 ? -10.631 -2.232 8.662 1.00 96.00 100 ILE A C 1
ATOM 784 O O . ILE A 1 100 ? -11.206 -1.726 9.624 1.00 96.00 100 ILE A O 1
ATOM 788 N N . ALA A 1 101 ? -11.259 -3.081 7.843 1.00 9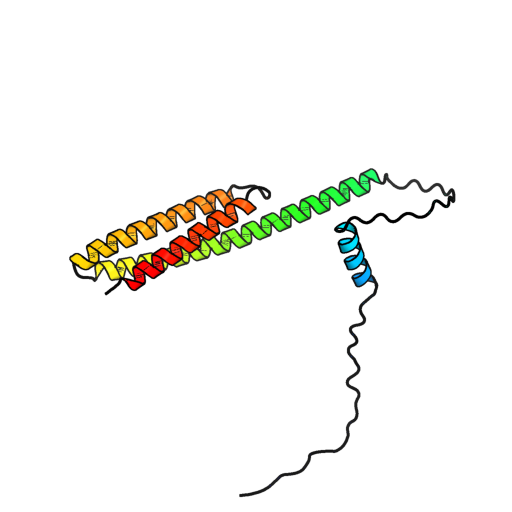6.38 101 ALA A N 1
ATOM 789 C CA . ALA A 1 101 ? -12.671 -3.430 8.008 1.00 96.38 101 ALA A CA 1
ATOM 790 C C . ALA A 1 101 ? -12.946 -4.173 9.332 1.00 96.38 101 ALA A C 1
ATOM 792 O O . ALA A 1 101 ? -13.977 -3.959 9.974 1.00 96.38 101 ALA A O 1
ATOM 793 N N . GLU A 1 102 ? -12.030 -5.034 9.779 1.00 94.94 102 GLU A N 1
ATOM 794 C CA . GLU A 1 102 ? -12.116 -5.673 11.097 1.00 94.94 102 GLU A CA 1
ATOM 795 C C . GLU A 1 102 ? -12.002 -4.659 12.239 1.00 94.94 102 GLU A C 1
ATOM 797 O O . GLU A 1 102 ? -12.793 -4.706 13.187 1.00 94.94 102 GLU A O 1
ATOM 802 N N . LEU A 1 103 ? -11.063 -3.715 12.142 1.00 93.75 103 LEU A N 1
ATOM 803 C CA . LEU A 1 103 ? -10.938 -2.624 13.107 1.00 93.75 103 LEU A CA 1
ATOM 804 C C . LEU A 1 103 ? -12.197 -1.756 13.154 1.00 93.75 103 LEU A C 1
ATOM 806 O O . LEU A 1 103 ? -12.650 -1.402 14.240 1.00 93.75 103 LEU A O 1
ATOM 810 N N . GLN A 1 104 ? -12.810 -1.475 12.006 1.00 93.19 104 GLN A N 1
ATOM 811 C CA . GLN A 1 104 ? -14.057 -0.721 11.930 1.00 93.19 104 GLN A CA 1
ATOM 812 C C . GLN A 1 104 ? -15.209 -1.430 12.650 1.00 93.19 104 GLN A C 1
ATOM 814 O O . GLN A 1 104 ? -15.975 -0.793 13.376 1.00 93.19 104 GLN A O 1
ATOM 819 N N . LYS A 1 105 ? -15.312 -2.759 12.524 1.00 93.56 105 LYS A N 1
ATOM 820 C CA . LYS A 1 105 ? -16.296 -3.551 13.282 1.00 93.56 105 LYS A CA 1
ATOM 821 C C . LYS A 1 105 ? -16.062 -3.450 14.789 1.00 93.56 105 LYS A C 1
ATOM 823 O O . LYS A 1 105 ? -17.019 -3.222 15.525 1.00 93.56 105 LYS A O 1
ATOM 828 N N . LYS A 1 106 ? -14.807 -3.564 15.240 1.00 90.19 106 LYS A N 1
ATOM 829 C CA . LYS A 1 106 ? -14.443 -3.403 16.661 1.00 90.19 106 LYS A CA 1
ATOM 830 C C . LYS A 1 106 ? -14.754 -1.993 17.164 1.00 90.19 106 LYS A C 1
ATOM 832 O O . LYS A 1 106 ? -15.310 -1.843 18.245 1.00 90.19 106 LYS A O 1
ATOM 837 N N . ALA A 1 107 ? -14.491 -0.972 16.348 1.00 89.56 107 ALA A N 1
ATOM 838 C CA . ALA A 1 107 ? -14.811 0.414 16.669 1.00 89.56 107 ALA A CA 1
ATOM 839 C C . ALA A 1 107 ? -16.297 0.672 16.869 1.00 89.56 107 ALA A C 1
ATOM 841 O O . ALA A 1 107 ? -16.684 1.387 17.790 1.00 89.56 107 ALA A O 1
ATOM 842 N N . ASN A 1 108 ? -17.138 0.040 16.060 1.00 88.88 108 ASN A N 1
ATOM 843 C CA . ASN A 1 108 ? -18.582 0.166 16.200 1.00 88.88 108 ASN A CA 1
ATOM 844 C C . ASN A 1 108 ? -19.142 -0.523 17.457 1.00 88.88 108 ASN A C 1
ATOM 846 O O . ASN A 1 108 ? -20.257 -0.191 17.852 1.00 88.88 108 ASN A O 1
ATOM 850 N N . ALA A 1 109 ? -18.394 -1.445 18.074 1.00 88.38 109 ALA A N 1
ATOM 851 C CA . ALA A 1 109 ? -18.772 -2.137 19.307 1.00 88.38 109 ALA A CA 1
ATOM 852 C C . ALA A 1 109 ? -18.246 -1.459 20.592 1.00 88.38 109 ALA A C 1
ATOM 854 O O . ALA A 1 109 ? -18.615 -1.875 21.688 1.00 88.38 109 ALA A O 1
ATOM 855 N N . ALA A 1 110 ? -17.386 -0.442 20.472 1.00 87.81 110 ALA A N 1
ATOM 856 C CA . ALA A 1 110 ? -16.805 0.282 21.603 1.00 87.81 110 ALA A CA 1
ATOM 857 C C . ALA A 1 110 ? -17.771 1.333 22.197 1.00 87.81 110 ALA A C 1
ATOM 859 O O . ALA A 1 110 ? -18.812 1.641 21.609 1.00 87.81 110 ALA A O 1
ATOM 860 N N . SER A 1 111 ? -17.414 1.915 23.354 1.00 87.94 111 SER A N 1
ATOM 861 C CA . SER A 1 111 ? -18.156 3.047 23.943 1.00 87.94 111 SER A CA 1
ATOM 862 C C . SER A 1 111 ? -18.157 4.266 23.009 1.00 87.94 111 SER A C 1
ATOM 864 O O . SER A 1 111 ? -17.338 4.355 22.094 1.00 87.94 111 SER A O 1
ATOM 866 N N . ALA A 1 112 ? -19.058 5.228 23.228 1.00 88.12 112 ALA A N 1
ATOM 867 C CA . ALA A 1 112 ? -19.187 6.405 22.362 1.00 88.12 112 ALA A CA 1
ATOM 868 C C . ALA A 1 112 ? -17.889 7.238 22.280 1.00 88.12 112 ALA A C 1
ATOM 870 O O . ALA A 1 112 ? -17.505 7.706 21.203 1.00 88.12 112 ALA A O 1
ATOM 871 N N . GLU A 1 113 ? -17.185 7.376 23.403 1.00 83.19 113 GLU A N 1
ATOM 872 C CA . GLU A 1 113 ? -15.923 8.108 23.506 1.00 83.19 113 GLU A CA 1
ATOM 873 C C . GLU A 1 113 ? -14.803 7.375 22.758 1.00 83.19 113 GLU A C 1
ATOM 875 O O . GLU A 1 113 ? -14.150 7.958 21.891 1.00 83.19 113 GLU A O 1
ATOM 880 N N . ALA A 1 114 ? -14.633 6.074 23.024 1.00 85.75 114 ALA A N 1
ATOM 881 C CA . ALA A 1 114 ? -13.630 5.242 22.359 1.00 85.75 114 ALA A CA 1
ATOM 882 C C . ALA A 1 114 ? -13.887 5.131 20.847 1.00 85.75 114 ALA A C 1
ATOM 884 O O . ALA A 1 114 ? -12.956 5.174 20.042 1.00 85.75 114 ALA A O 1
ATOM 885 N N . ARG A 1 115 ? -15.160 5.058 20.442 1.00 88.56 115 ARG A N 1
ATOM 886 C CA . ARG A 1 115 ? -15.577 5.000 19.039 1.00 88.56 115 ARG A CA 1
ATOM 887 C C . ARG A 1 115 ? -15.164 6.243 18.259 1.00 88.56 115 ARG A C 1
ATOM 889 O O . ARG A 1 115 ? -14.705 6.100 17.131 1.00 88.56 115 ARG A O 1
ATOM 896 N N . THR A 1 116 ? -15.307 7.435 18.837 1.00 89.12 116 THR A N 1
ATOM 897 C CA . THR A 1 116 ? -14.967 8.693 18.150 1.00 89.12 116 THR A CA 1
ATOM 898 C C . THR A 1 116 ? -13.476 8.760 17.817 1.00 89.12 116 THR A C 1
ATOM 900 O O . THR A 1 116 ? -13.104 9.096 16.693 1.00 89.12 116 THR A O 1
ATOM 903 N N . GLU A 1 117 ? -12.615 8.402 18.771 1.00 87.06 117 GLU A N 1
ATOM 904 C CA . GLU A 1 117 ? -11.165 8.414 18.559 1.00 87.06 117 GLU A CA 1
ATOM 905 C C . GLU A 1 117 ? -10.728 7.321 17.571 1.00 87.06 117 GLU A C 1
ATOM 907 O O . GLU A 1 117 ? -9.956 7.583 16.646 1.00 87.06 117 GLU A O 1
ATOM 912 N N . MET A 1 118 ? -11.299 6.114 17.680 1.00 89.25 118 MET A N 1
ATOM 913 C CA . MET A 1 118 ? -11.037 5.037 16.720 1.00 89.25 118 MET A CA 1
ATOM 914 C C . MET A 1 118 ? -11.521 5.359 15.308 1.00 89.25 118 MET A C 1
ATOM 916 O O . MET A 1 118 ? -10.858 4.976 14.349 1.00 89.25 118 MET A O 1
ATOM 920 N N . GLN A 1 119 ? -12.638 6.071 15.149 1.00 91.69 119 GLN A N 1
ATOM 921 C CA . GLN A 1 119 ? -13.124 6.484 13.831 1.00 91.69 119 GLN A CA 1
ATOM 922 C C . GLN A 1 119 ? -12.153 7.440 13.132 1.00 91.69 119 GLN A C 1
ATOM 924 O O . GLN A 1 119 ? -11.918 7.274 11.938 1.00 91.69 119 GLN A O 1
ATOM 929 N N . LYS A 1 120 ? -11.533 8.377 13.860 1.00 91.44 120 LYS A N 1
ATOM 930 C CA . LYS A 1 120 ? -10.494 9.252 13.291 1.00 91.44 120 LYS A CA 1
ATOM 931 C C . LYS A 1 120 ? -9.270 8.455 12.845 1.00 91.44 120 LYS A C 1
ATOM 933 O O . LYS A 1 120 ? -8.788 8.645 11.734 1.00 91.44 120 LYS A O 1
ATOM 938 N N . ALA A 1 121 ? -8.797 7.534 13.686 1.00 92.38 121 ALA A N 1
ATOM 939 C CA . ALA A 1 121 ? -7.669 6.671 13.338 1.00 92.38 121 ALA A CA 1
ATOM 940 C C . ALA A 1 121 ? -7.980 5.777 12.122 1.00 92.38 121 ALA A C 1
ATOM 942 O O . ALA A 1 121 ? -7.128 5.578 11.263 1.00 92.38 121 ALA A O 1
ATOM 943 N N . LEU A 1 122 ? -9.214 5.277 12.010 1.00 94.56 122 LEU A N 1
ATOM 944 C CA . LEU A 1 122 ? -9.667 4.496 10.858 1.00 94.56 122 LEU A CA 1
ATOM 945 C C . LEU A 1 122 ? -9.721 5.314 9.568 1.00 94.56 122 LEU A C 1
ATOM 947 O O . LEU A 1 122 ? -9.278 4.817 8.538 1.00 94.56 122 LEU A O 1
ATOM 951 N N . GLN A 1 123 ? -10.206 6.556 9.622 1.00 95.38 123 GLN A N 1
ATOM 952 C CA . GLN A 1 123 ? -10.200 7.451 8.462 1.00 95.38 123 GLN A CA 1
ATOM 953 C C . GLN A 1 123 ? -8.777 7.726 7.965 1.00 95.38 123 GLN A C 1
ATOM 955 O O . GLN A 1 123 ? -8.535 7.704 6.762 1.00 95.38 123 GLN A O 1
ATOM 960 N N . GLU A 1 124 ? -7.824 7.918 8.879 1.00 94.88 124 GLU A N 1
ATOM 961 C CA . GLU A 1 124 ? -6.411 8.084 8.525 1.00 94.88 124 GLU A CA 1
ATOM 962 C C . GLU A 1 124 ? -5.838 6.824 7.849 1.00 94.88 124 GLU A C 1
ATOM 964 O O . GLU A 1 124 ? -5.112 6.915 6.858 1.00 94.88 124 GLU A O 1
ATOM 969 N N . LEU A 1 125 ? -6.191 5.631 8.342 1.00 96.69 125 LEU A N 1
ATOM 970 C CA . LEU A 1 125 ? -5.776 4.366 7.725 1.00 96.69 125 LEU A CA 1
ATOM 971 C C . LEU A 1 125 ? -6.362 4.173 6.326 1.00 96.69 125 LEU A C 1
ATOM 973 O O . LEU A 1 125 ? -5.648 3.730 5.424 1.00 96.69 125 LEU A O 1
ATOM 977 N N . GLU A 1 126 ? -7.645 4.490 6.144 1.00 96.62 126 GLU A N 1
ATOM 978 C CA . GLU A 1 126 ? -8.301 4.456 4.835 1.00 96.62 126 GLU A CA 1
ATOM 979 C C . GLU A 1 126 ? -7.615 5.425 3.867 1.00 96.62 126 GLU A C 1
ATOM 981 O O . GLU A 1 126 ? -7.241 5.023 2.766 1.00 96.62 126 GLU A O 1
ATOM 986 N N . HIS A 1 127 ? -7.336 6.651 4.316 1.00 96.88 127 HIS A N 1
ATOM 987 C CA . HIS A 1 127 ? -6.636 7.656 3.522 1.00 96.88 127 HIS A CA 1
ATOM 988 C C . HIS A 1 127 ? -5.246 7.183 3.073 1.00 96.88 127 HIS A C 1
ATOM 990 O O . HIS A 1 127 ? -4.961 7.175 1.875 1.00 96.88 127 HIS A O 1
ATOM 996 N N . LYS A 1 128 ? -4.402 6.700 3.997 1.00 96.62 128 LYS A N 1
ATOM 997 C CA . LYS A 1 128 ? -3.062 6.169 3.670 1.00 96.62 128 LYS A CA 1
ATOM 998 C C . LYS A 1 128 ? -3.125 4.993 2.693 1.00 96.62 128 LYS A C 1
ATOM 1000 O O . LYS A 1 128 ? -2.291 4.872 1.795 1.00 96.62 128 LYS A O 1
ATOM 1005 N N . LYS A 1 129 ? -4.114 4.108 2.849 1.00 97.81 129 LYS A N 1
ATOM 1006 C CA . LYS A 1 129 ? -4.318 2.961 1.953 1.00 97.81 129 LYS A CA 1
ATOM 1007 C C . LYS A 1 129 ? -4.745 3.409 0.554 1.00 97.81 129 LYS A C 1
ATOM 1009 O O . LYS A 1 129 ? -4.278 2.831 -0.429 1.00 97.81 129 LYS A O 1
ATOM 1014 N N . ASP A 1 130 ? -5.560 4.451 0.447 1.00 97.38 130 ASP A N 1
ATOM 1015 C CA . ASP A 1 130 ? -5.950 5.033 -0.838 1.00 97.38 130 ASP A CA 1
ATOM 1016 C C . ASP A 1 130 ? -4.795 5.792 -1.510 1.00 97.38 130 ASP A C 1
ATOM 1018 O O . ASP A 1 130 ? -4.615 5.687 -2.724 1.00 97.38 130 ASP A O 1
ATOM 1022 N N . GLU A 1 131 ? -3.960 6.501 -0.746 1.00 95.94 131 GLU A N 1
ATOM 1023 C CA . GLU A 1 131 ? -2.727 7.120 -1.250 1.00 95.94 131 GLU A CA 1
ATOM 1024 C C . GLU A 1 131 ? -1.740 6.081 -1.784 1.00 95.94 131 GLU A C 1
ATOM 1026 O O . GLU A 1 131 ? -1.229 6.229 -2.897 1.00 95.94 131 GLU A O 1
ATOM 1031 N N . ALA A 1 132 ? -1.518 4.991 -1.044 1.00 96.69 132 ALA A N 1
ATOM 1032 C CA . ALA A 1 132 ? -0.718 3.870 -1.522 1.00 96.69 132 ALA A CA 1
ATOM 1033 C C . ALA A 1 132 ? -1.340 3.233 -2.779 1.00 96.69 132 ALA A C 1
ATOM 1035 O O . ALA A 1 132 ? -0.626 2.881 -3.713 1.00 96.69 132 ALA A O 1
ATOM 1036 N N . GLY A 1 133 ? -2.672 3.154 -2.866 1.00 97.06 133 GLY A N 1
ATOM 1037 C CA . GLY A 1 133 ? -3.367 2.742 -4.088 1.00 97.06 133 GLY A CA 1
ATOM 1038 C C . GLY A 1 133 ? -3.040 3.637 -5.289 1.00 97.06 133 GLY A C 1
ATOM 1039 O O . GLY A 1 133 ? -2.692 3.135 -6.356 1.00 97.06 133 GLY A O 1
ATOM 1040 N N . LYS A 1 134 ? -3.066 4.962 -5.116 1.00 96.06 134 LYS A N 1
ATOM 1041 C CA . LYS A 1 134 ? -2.717 5.923 -6.180 1.00 96.06 134 LYS A CA 1
ATOM 1042 C C . LYS A 1 134 ? -1.258 5.799 -6.617 1.00 96.06 134 LYS A C 1
ATOM 1044 O O . LYS A 1 134 ? -0.987 5.746 -7.814 1.00 96.06 134 LYS A O 1
ATOM 1049 N N . GLN A 1 135 ? -0.326 5.678 -5.672 1.00 95.19 135 GLN A N 1
ATOM 1050 C CA . GLN A 1 135 ? 1.086 5.465 -6.004 1.00 95.19 135 GLN A CA 1
ATOM 1051 C C . GLN A 1 135 ? 1.307 4.143 -6.758 1.00 95.19 135 GLN A C 1
ATOM 1053 O O . GLN A 1 135 ? 2.222 4.037 -7.575 1.00 95.19 135 GLN A O 1
ATOM 1058 N N . LEU A 1 136 ? 0.472 3.123 -6.522 1.00 96.69 136 LEU A N 1
ATOM 1059 C CA . LEU A 1 136 ? 0.575 1.848 -7.232 1.00 96.69 136 LEU A CA 1
ATOM 1060 C C . LEU A 1 136 ? 0.165 2.021 -8.689 1.00 96.69 136 LEU A C 1
ATOM 1062 O O . LEU A 1 136 ? 0.809 1.454 -9.569 1.00 96.69 136 LEU A O 1
ATOM 1066 N N . GLU A 1 137 ? -0.835 2.857 -8.955 1.00 95.75 137 GLU A N 1
ATOM 1067 C CA . GLU A 1 137 ? -1.200 3.230 -10.319 1.00 95.75 137 GLU A CA 1
ATOM 1068 C C . GLU A 1 137 ? -0.096 4.025 -11.026 1.00 95.75 137 GLU A C 1
ATOM 1070 O O . GLU A 1 137 ? 0.180 3.780 -12.202 1.00 95.75 137 GLU A O 1
ATOM 1075 N N . GLU A 1 138 ? 0.625 4.897 -10.316 1.00 93.94 138 GLU A N 1
ATOM 1076 C CA . GLU A 1 138 ? 1.803 5.577 -10.873 1.00 93.94 138 GLU A CA 1
ATOM 1077 C C . GLU A 1 138 ? 2.912 4.585 -11.241 1.00 93.94 138 GLU A C 1
ATOM 1079 O O . GLU A 1 138 ? 3.476 4.658 -12.338 1.00 93.94 138 GLU A O 1
ATOM 1084 N N . VAL A 1 139 ? 3.189 3.609 -10.365 1.00 93.25 139 VAL A N 1
ATOM 1085 C CA . VAL A 1 139 ? 4.095 2.498 -10.683 1.00 93.25 139 VAL A CA 1
ATOM 1086 C C . VAL A 1 139 ? 3.579 1.768 -11.921 1.00 93.25 139 VAL A C 1
ATOM 1088 O O . VAL A 1 139 ? 4.346 1.561 -12.855 1.00 93.25 139 VAL A O 1
ATOM 1091 N N . ASN A 1 140 ? 2.293 1.424 -12.003 1.00 92.25 140 ASN A N 1
ATOM 1092 C CA . ASN A 1 140 ? 1.713 0.706 -13.144 1.00 92.25 140 ASN A CA 1
ATOM 1093 C C . ASN A 1 140 ? 1.900 1.455 -14.466 1.00 92.25 140 ASN A C 1
ATOM 1095 O O . ASN A 1 140 ? 2.324 0.845 -15.451 1.00 92.25 140 ASN A O 1
ATOM 1099 N N . ALA A 1 141 ? 1.693 2.769 -14.471 1.00 93.25 141 ALA A N 1
ATOM 1100 C CA . ALA A 1 141 ? 1.834 3.614 -15.653 1.00 93.25 141 ALA A CA 1
ATOM 1101 C C . ALA A 1 141 ? 3.297 3.881 -16.065 1.00 93.25 141 ALA A C 1
ATOM 1103 O O . ALA A 1 141 ? 3.558 4.294 -17.195 1.00 93.25 141 ALA A O 1
ATOM 1104 N N . SER A 1 142 ? 4.275 3.642 -15.185 1.00 92.31 142 SER A N 1
ATOM 1105 C CA . SER A 1 142 ? 5.663 4.037 -15.439 1.00 92.31 142 SER A CA 1
ATOM 1106 C C . SER A 1 142 ? 6.416 3.122 -16.415 1.00 92.31 142 SER A C 1
ATOM 1108 O O . SER A 1 142 ? 6.187 1.913 -16.501 1.00 92.31 142 SER A O 1
ATOM 1110 N N . THR A 1 143 ? 7.431 3.667 -17.084 1.00 89.06 143 THR A N 1
ATOM 1111 C CA . THR A 1 143 ? 8.355 2.887 -17.924 1.00 89.06 143 THR A CA 1
ATOM 1112 C C . THR A 1 143 ? 9.309 2.016 -17.093 1.00 89.06 143 THR A C 1
ATOM 1114 O O . THR A 1 143 ? 9.456 2.193 -15.879 1.00 89.06 1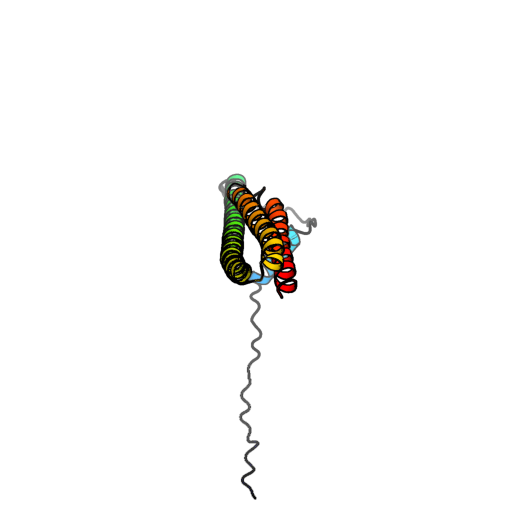43 THR A O 1
ATOM 1117 N N . SER A 1 144 ? 10.025 1.105 -17.763 1.00 82.56 144 SER A N 1
ATOM 1118 C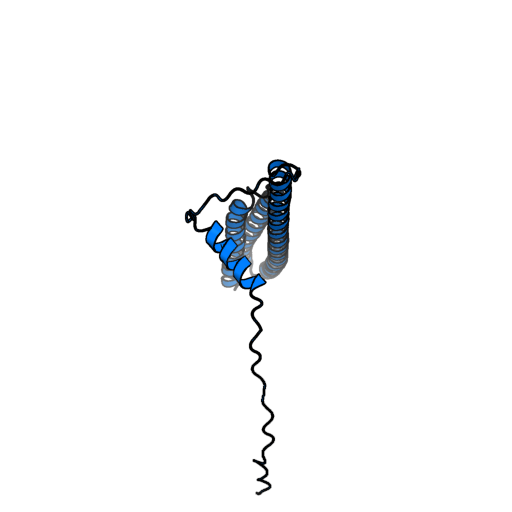 CA . SER A 1 144 ? 11.097 0.291 -17.168 1.00 82.56 144 SER A CA 1
ATOM 1119 C C . SER A 1 144 ? 12.270 1.117 -16.617 1.00 82.56 144 SER A C 1
ATOM 1121 O O . SER A 1 144 ? 12.992 0.632 -15.753 1.00 82.56 144 SER A O 1
ATOM 1123 N N . SER A 1 145 ? 12.453 2.363 -17.059 1.00 82.94 145 SER A N 1
ATOM 1124 C CA . SER A 1 145 ? 13.478 3.267 -16.524 1.00 82.94 145 SER A CA 1
ATOM 1125 C C . SER A 1 145 ? 12.993 4.100 -15.332 1.00 82.94 145 SER A C 1
ATOM 1127 O O . SER A 1 145 ? 13.794 4.444 -14.467 1.00 82.94 145 SER A O 1
ATOM 1129 N N . ALA A 1 146 ? 11.695 4.412 -15.254 1.00 88.31 146 ALA A N 1
ATOM 1130 C CA . ALA A 1 146 ? 11.131 5.256 -14.199 1.00 88.31 146 ALA A CA 1
ATOM 1131 C C . ALA A 1 146 ? 10.680 4.472 -12.951 1.00 88.31 146 ALA A C 1
ATOM 1133 O O . ALA A 1 146 ? 10.779 4.992 -11.838 1.00 88.31 146 ALA A O 1
ATOM 1134 N N . TRP A 1 147 ? 10.232 3.217 -13.106 1.00 92.12 147 TRP A N 1
ATOM 1135 C CA . TRP A 1 147 ? 9.607 2.459 -12.006 1.00 92.12 147 TRP A CA 1
ATOM 1136 C C . TRP A 1 147 ? 10.533 2.243 -10.801 1.00 92.12 147 TRP A C 1
ATOM 1138 O O . TRP A 1 147 ? 10.048 2.173 -9.677 1.00 92.12 147 TRP A O 1
ATOM 1148 N N . SER A 1 148 ? 11.856 2.165 -11.008 1.00 87.69 148 SER A N 1
ATOM 1149 C CA . SER A 1 148 ? 12.799 1.892 -9.916 1.00 87.69 148 SER A CA 1
ATOM 1150 C C . SER A 1 148 ? 12.774 2.977 -8.842 1.00 87.69 148 SER A C 1
ATOM 1152 O O . SER A 1 148 ? 12.954 2.651 -7.679 1.00 87.69 148 SER A O 1
ATOM 1154 N N . LYS A 1 149 ? 12.536 4.243 -9.215 1.00 88.38 149 LYS A N 1
ATOM 1155 C CA . LYS A 1 149 ? 12.404 5.346 -8.249 1.00 88.38 149 LYS A CA 1
ATOM 1156 C C . LYS A 1 149 ? 11.053 5.302 -7.535 1.00 88.38 149 LYS A C 1
ATOM 1158 O O . LYS A 1 149 ? 10.974 5.535 -6.337 1.00 88.38 149 LYS A O 1
ATOM 1163 N N . LEU A 1 150 ? 9.993 4.966 -8.270 1.00 93.62 150 LEU A N 1
ATOM 1164 C CA . LEU A 1 150 ? 8.637 4.863 -7.721 1.00 93.62 150 LEU A CA 1
ATOM 1165 C C . LEU A 1 150 ? 8.488 3.681 -6.754 1.00 93.62 150 LEU A C 1
ATOM 1167 O O . LEU A 1 150 ? 7.693 3.747 -5.823 1.00 93.62 150 LEU A O 1
ATOM 1171 N N . LYS A 1 151 ? 9.281 2.620 -6.941 1.00 92.88 151 LYS A N 1
ATOM 1172 C CA . LYS A 1 151 ? 9.338 1.465 -6.039 1.00 92.88 151 LYS A CA 1
ATOM 1173 C C . LYS A 1 151 ? 9.658 1.876 -4.598 1.00 92.88 151 LYS A C 1
ATOM 1175 O O . LYS A 1 151 ? 9.032 1.360 -3.678 1.00 92.88 151 LYS A O 1
ATOM 1180 N N . ASP A 1 152 ? 10.610 2.783 -4.401 1.00 92.69 152 ASP A N 1
ATOM 1181 C CA . ASP A 1 152 ? 11.034 3.195 -3.059 1.00 92.69 152 ASP A CA 1
ATOM 1182 C C . ASP A 1 152 ? 9.950 4.026 -2.363 1.00 92.69 152 ASP A C 1
ATOM 1184 O O . ASP A 1 152 ? 9.630 3.765 -1.204 1.00 92.69 152 ASP A O 1
ATOM 1188 N N . ASN A 1 153 ? 9.304 4.938 -3.096 1.00 93.50 153 ASN A N 1
ATOM 1189 C CA . ASN A 1 153 ? 8.149 5.690 -2.596 1.00 93.50 153 ASN A CA 1
ATOM 1190 C C . ASN A 1 153 ? 6.998 4.753 -2.207 1.00 93.50 153 ASN A C 1
ATOM 1192 O O . ASN A 1 153 ? 6.433 4.879 -1.122 1.00 93.50 153 ASN A O 1
ATOM 1196 N N . MET A 1 154 ? 6.715 3.758 -3.052 1.00 96.69 154 MET A N 1
ATOM 1197 C CA . MET A 1 154 ? 5.701 2.749 -2.769 1.00 96.69 154 MET A CA 1
ATOM 1198 C C . MET A 1 154 ? 6.020 1.943 -1.504 1.00 96.69 154 MET A C 1
ATOM 1200 O O . MET A 1 154 ? 5.143 1.725 -0.669 1.00 96.69 154 MET A O 1
ATOM 1204 N N . ASN A 1 155 ? 7.272 1.506 -1.339 1.00 95.19 155 ASN A N 1
ATOM 1205 C CA . ASN A 1 155 ? 7.686 0.790 -0.132 1.00 95.19 155 ASN A CA 1
ATOM 1206 C C . ASN A 1 155 ? 7.456 1.644 1.117 1.00 95.19 155 ASN A C 1
ATOM 1208 O O . ASN A 1 155 ? 6.878 1.152 2.082 1.00 95.19 155 ASN A O 1
ATOM 1212 N N . ALA A 1 156 ? 7.836 2.922 1.071 1.00 95.56 156 ALA A N 1
ATOM 1213 C CA . ALA A 1 156 ? 7.615 3.846 2.176 1.00 95.56 156 ALA A CA 1
ATOM 1214 C C . ALA A 1 156 ? 6.118 4.018 2.494 1.00 95.56 156 ALA A C 1
ATOM 1216 O O . ALA A 1 156 ? 5.739 3.970 3.662 1.00 95.56 156 ALA A O 1
ATOM 1217 N N . ALA A 1 157 ? 5.259 4.146 1.477 1.00 96.50 157 ALA A N 1
ATOM 1218 C CA . ALA A 1 157 ? 3.811 4.268 1.662 1.00 96.50 157 ALA A CA 1
ATOM 1219 C C . ALA A 1 157 ? 3.197 3.016 2.316 1.00 96.50 157 ALA A C 1
ATOM 1221 O O . ALA A 1 157 ? 2.399 3.117 3.249 1.00 96.50 157 ALA A O 1
ATOM 1222 N N . VAL A 1 158 ? 3.598 1.820 1.873 1.00 96.81 158 VAL A N 1
ATOM 1223 C CA . VAL A 1 158 ? 3.135 0.552 2.462 1.00 96.81 158 VAL A CA 1
ATOM 1224 C C . VAL A 1 158 ? 3.654 0.377 3.892 1.00 96.81 158 VAL A C 1
ATOM 1226 O O . VAL A 1 158 ? 2.915 -0.087 4.763 1.00 96.81 158 VAL A O 1
ATOM 1229 N N . GLU A 1 159 ? 4.910 0.735 4.164 1.00 96.81 159 GLU A N 1
ATOM 1230 C CA . GLU A 1 159 ? 5.485 0.676 5.512 1.00 96.81 159 GLU A CA 1
ATOM 1231 C C . GLU A 1 159 ? 4.790 1.634 6.481 1.00 96.81 159 GLU A C 1
ATOM 1233 O O . GLU A 1 159 ? 4.449 1.233 7.598 1.00 96.81 159 GLU A O 1
ATOM 1238 N N . ASP A 1 160 ? 4.528 2.868 6.052 1.00 96.06 160 ASP A N 1
ATOM 1239 C CA . ASP A 1 160 ? 3.812 3.870 6.838 1.00 96.06 160 ASP A CA 1
ATOM 1240 C C . ASP A 1 160 ? 2.370 3.431 7.139 1.00 96.06 160 ASP A C 1
ATOM 1242 O O . ASP A 1 160 ? 1.937 3.468 8.295 1.00 96.06 160 ASP A O 1
ATOM 1246 N N . LEU A 1 161 ? 1.659 2.884 6.147 1.00 97.19 161 LEU A N 1
ATOM 1247 C CA . LEU A 1 161 ? 0.337 2.286 6.347 1.00 97.19 161 LEU A CA 1
ATOM 1248 C C . LEU A 1 161 ? 0.375 1.153 7.387 1.00 97.19 161 LEU A C 1
ATOM 1250 O O . LEU A 1 161 ? -0.433 1.121 8.320 1.00 97.19 161 LEU A O 1
ATOM 1254 N N . LYS A 1 162 ? 1.335 0.226 7.270 1.00 96.56 162 LYS A N 1
ATOM 1255 C CA . LYS A 1 162 ? 1.507 -0.882 8.227 1.00 96.56 162 LYS A CA 1
ATOM 1256 C C . LYS A 1 162 ? 1.833 -0.380 9.632 1.00 96.56 162 LYS A C 1
ATOM 1258 O O . LYS A 1 162 ? 1.354 -0.955 10.612 1.00 96.56 162 LYS A O 1
ATOM 1263 N N . LYS A 1 163 ? 2.657 0.661 9.747 1.00 96.31 163 LYS A N 1
ATOM 1264 C CA . LYS A 1 163 ? 3.021 1.277 11.026 1.00 96.31 163 LYS A CA 1
ATOM 1265 C C . LYS A 1 163 ? 1.806 1.929 11.680 1.00 96.31 163 LYS A C 1
ATOM 1267 O O . LYS A 1 163 ? 1.496 1.594 12.820 1.00 96.31 163 LYS A O 1
ATOM 1272 N N . SER A 1 164 ? 1.081 2.766 10.941 1.00 94.81 164 SER A N 1
ATOM 1273 C CA . SER A 1 164 ? -0.141 3.421 11.417 1.00 94.81 164 SER A CA 1
ATOM 1274 C C . SER A 1 164 ? -1.190 2.400 11.871 1.00 94.81 164 SER A C 1
ATOM 1276 O O . SER A 1 164 ? -1.833 2.570 12.910 1.00 94.81 164 SER A O 1
ATOM 1278 N N . TYR A 1 165 ? -1.312 1.275 11.156 1.00 95.81 165 TYR A N 1
ATOM 1279 C CA . TYR A 1 165 ? -2.204 0.190 11.558 1.00 95.81 165 TYR A CA 1
ATOM 1280 C C . TYR A 1 165 ? -1.799 -0.418 12.902 1.00 95.81 165 TYR A C 1
ATOM 1282 O O . TYR A 1 165 ? -2.641 -0.565 13.786 1.00 95.81 165 TYR A O 1
ATOM 1290 N N . LYS A 1 166 ? -0.511 -0.739 13.087 1.00 95.69 166 LYS A N 1
ATOM 1291 C CA . LYS A 1 166 ? -0.000 -1.270 14.363 1.00 95.69 166 LYS A CA 1
ATOM 1292 C C . LYS A 1 166 ? -0.250 -0.297 15.513 1.00 95.69 166 LYS A C 1
ATOM 1294 O O . LYS A 1 166 ? -0.723 -0.718 16.561 1.00 95.69 166 LYS A O 1
ATOM 1299 N N . GLU A 1 167 ? 0.015 0.989 15.302 1.00 93.12 167 GLU A N 1
ATOM 1300 C CA . GLU A 1 167 ? -0.235 2.031 16.302 1.00 93.12 167 GLU A CA 1
ATOM 1301 C C . GLU A 1 167 ? -1.719 2.142 16.661 1.00 93.12 167 GLU A C 1
ATOM 1303 O O . GLU A 1 167 ? -2.056 2.292 17.833 1.00 93.12 167 GLU A O 1
ATOM 1308 N N . THR A 1 168 ? -2.608 2.030 15.673 1.00 92.44 168 THR A N 1
ATOM 1309 C CA . THR A 1 168 ? -4.059 2.047 15.896 1.00 92.44 168 THR A CA 1
ATOM 1310 C C . THR A 1 168 ? -4.506 0.826 16.695 1.00 92.44 168 THR A C 1
ATOM 1312 O O . THR A 1 168 ? -5.249 0.968 17.662 1.00 92.44 168 THR A O 1
ATOM 1315 N N . VAL A 1 169 ? -4.007 -0.368 16.353 1.00 92.38 169 VAL A N 1
ATOM 1316 C CA . VAL A 1 169 ? -4.286 -1.609 17.095 1.00 92.38 169 VAL A CA 1
ATOM 1317 C C . VAL A 1 169 ? -3.817 -1.513 18.548 1.00 92.38 169 VAL A C 1
ATOM 1319 O O . VAL A 1 169 ? -4.539 -1.942 19.440 1.00 92.38 169 VAL A O 1
ATOM 1322 N N . SER A 1 170 ? -2.641 -0.933 18.808 1.00 90.88 170 SER A N 1
ATOM 1323 C CA . SER A 1 170 ? -2.103 -0.774 20.168 1.00 90.88 170 SER A CA 1
ATOM 1324 C C . SER A 1 170 ? -2.900 0.186 21.054 1.00 90.88 170 SER A C 1
ATOM 1326 O O . SER A 1 170 ? -2.715 0.171 22.267 1.00 90.88 170 SER A O 1
ATOM 1328 N N . LYS A 1 171 ? -3.754 1.030 20.465 1.00 84.19 171 LYS A N 1
ATOM 1329 C CA . LYS A 1 171 ? -4.623 1.975 21.181 1.00 84.19 171 LYS A CA 1
ATOM 1330 C C . LYS A 1 171 ? -6.037 1.439 21.406 1.00 84.19 171 LYS A C 1
ATOM 1332 O O . LYS A 1 171 ? -6.839 2.129 22.030 1.00 84.19 171 LYS A O 1
ATOM 13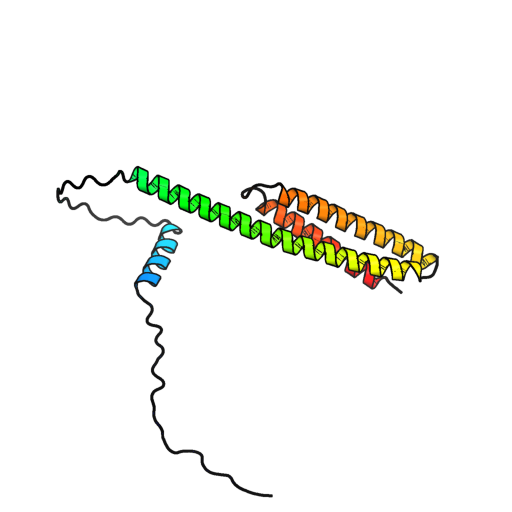37 N N . LEU A 1 172 ? -6.361 0.255 20.879 1.00 80.69 172 LEU A N 1
ATOM 1338 C CA . LEU A 1 172 ? -7.650 -0.374 21.146 1.00 80.69 172 LEU A CA 1
ATOM 1339 C C . LEU A 1 172 ? -7.735 -0.756 22.634 1.00 80.69 172 LEU A C 1
ATOM 1341 O O . LEU A 1 172 ? -6.767 -1.328 23.144 1.00 80.69 172 LEU A O 1
ATOM 1345 N N . PRO A 1 173 ? -8.855 -0.446 23.312 1.00 66.50 173 PRO A N 1
ATOM 1346 C CA . PRO A 1 173 ? -9.101 -0.885 24.682 1.00 66.50 173 PRO A CA 1
ATOM 1347 C C . PRO A 1 173 ? -9.320 -2.400 24.786 1.00 66.50 173 PRO A C 1
ATOM 1349 O O . PRO A 1 173 ? -9.735 -3.027 23.780 1.00 66.50 173 PRO A O 1
#

Sequence (173 aa):
MPENEYNVTALGRMSVFHLTTKRSPRMAVARTLVVLYILGLSLTLPLRATAGDQSQPSTTDRVIRDTKEAVEATKQYTLQQKETFRKAVQAELAEMQVKIAELQKKANAASAEARTEMQKALQELEHKKDEAGKQLEEVNASTSSAWSKLKDNMNAAVEDLKKSYKETVSKLP

pLDDT: mean 76.08, std 22.01, range [29.69, 98.12]

Radius of gyration: 31.44 Å; chains: 1; bounding box: 69×66×80 Å

Organism: NCBI:txid330214

Foldseek 3Di:
DDDDDDDDDDDDPDDPDPPPVPPPVVVVVVVVVVVCVVVDDDDDDDDDDDDDDDPDPDPVVVVVVVVVVVVVVLQVVLVVVLVVLLVVLVVLLVVLVVLLVVLLVLLVVDDPVSNVVLVVLSVVLVVLSVVLVVLSVVLVPDGSVPNVVSSVVSVVSSVVSVVSSVVSVVPRD

Secondary structure (DSSP, 8-state):
------------------------HHHHHHHHHHHHHHS-------------------HHHHHHHHHHHHHHHHHHHHHHHHHHHHHHHHHHHHHHHHHHHHHHHHHHHS-HHHHHHHHHHHHHHHHHHHHHHHHHHHHHHS-TTTHHHHHHHHHHHHHHHHHHHHHHHHT--